Protein AF-A0A846HQM5-F1 (afdb_monomer_lite)

pLDDT: mean 82.33, std 14.47, range [35.81, 97.44]

Structure (mmCIF, N/CA/C/O backbone):
data_AF-A0A846HQM5-F1
#
_entry.id   AF-A0A846HQM5-F1
#
loop_
_atom_site.group_PDB
_atom_site.id
_atom_site.type_symbol
_atom_site.label_atom_id
_atom_site.label_alt_id
_atom_site.label_comp_id
_atom_site.label_asym_id
_atom_site.label_entity_id
_atom_site.label_seq_id
_atom_site.pdbx_PDB_ins_code
_atom_site.Cartn_x
_atom_site.Cartn_y
_atom_site.Cartn_z
_atom_site.occupancy
_atom_site.B_iso_or_equiv
_atom_site.auth_seq_id
_atom_site.auth_comp_id
_atom_site.auth_asym_id
_atom_site.auth_atom_id
_atom_site.pdbx_PDB_model_num
ATOM 1 N N . LEU A 1 1 ? 20.112 -6.205 11.203 1.00 60.22 1 LEU A N 1
ATOM 2 C CA . LEU A 1 1 ? 20.298 -7.523 10.548 1.00 60.22 1 LEU A CA 1
ATOM 3 C C . LEU A 1 1 ? 19.115 -8.495 10.695 1.00 60.22 1 LEU A C 1
ATOM 5 O O . LEU A 1 1 ? 18.502 -8.799 9.682 1.00 60.22 1 LEU A O 1
ATOM 9 N N . VAL A 1 2 ? 18.742 -8.999 11.886 1.00 66.38 2 VAL A N 1
ATOM 10 C CA . VAL A 1 2 ? 17.622 -9.981 12.009 1.00 66.38 2 VAL A CA 1
ATOM 11 C C . VAL A 1 2 ? 16.246 -9.351 11.734 1.00 66.38 2 VAL A C 1
ATOM 13 O O . VAL A 1 2 ? 15.446 -9.906 10.986 1.00 66.38 2 VAL A O 1
ATOM 16 N N . ARG A 1 3 ? 15.990 -8.153 12.277 1.00 70.69 3 ARG A N 1
ATOM 17 C CA . ARG A 1 3 ? 14.718 -7.424 12.108 1.00 70.69 3 ARG A CA 1
ATOM 18 C C . ARG A 1 3 ? 14.461 -6.988 10.660 1.00 70.69 3 ARG A C 1
ATOM 20 O O . ARG A 1 3 ? 13.334 -7.073 10.192 1.00 70.69 3 ARG A O 1
ATOM 27 N N . GLU A 1 4 ? 15.505 -6.578 9.945 1.00 69.31 4 GLU A N 1
ATOM 28 C CA . GLU A 1 4 ? 15.424 -6.185 8.529 1.00 69.31 4 GLU A CA 1
ATOM 29 C C . GLU A 1 4 ? 15.108 -7.385 7.637 1.00 69.31 4 GLU A C 1
ATOM 31 O O . GLU A 1 4 ? 14.232 -7.297 6.785 1.00 69.31 4 GLU A O 1
ATOM 36 N N . LYS A 1 5 ? 15.752 -8.537 7.880 1.00 73.44 5 LYS A N 1
ATOM 37 C CA . LYS A 1 5 ? 15.430 -9.785 7.174 1.00 73.44 5 LYS A CA 1
ATOM 38 C C . LYS A 1 5 ? 13.984 -10.213 7.428 1.00 73.44 5 LYS A C 1
ATOM 40 O O . LYS A 1 5 ? 13.287 -10.566 6.484 1.00 73.44 5 LYS A O 1
ATOM 45 N N . ALA A 1 6 ? 13.509 -10.117 8.671 1.00 83.75 6 ALA A N 1
ATOM 46 C CA . ALA A 1 6 ? 12.116 -10.411 9.001 1.00 83.75 6 ALA A CA 1
ATOM 47 C C . ALA A 1 6 ? 11.136 -9.464 8.283 1.00 83.75 6 ALA A C 1
ATOM 49 O O . ALA A 1 6 ? 10.130 -9.919 7.745 1.00 83.75 6 ALA A O 1
ATOM 50 N N . GLN A 1 7 ? 11.437 -8.163 8.209 1.00 87.88 7 GLN A N 1
ATOM 51 C CA . GLN A 1 7 ? 10.604 -7.215 7.463 1.00 87.88 7 GLN A CA 1
ATOM 52 C C . GLN A 1 7 ? 10.636 -7.458 5.952 1.00 87.88 7 GLN A C 1
ATOM 54 O O . GLN A 1 7 ? 9.591 -7.382 5.307 1.00 87.88 7 GLN A O 1
ATOM 59 N N . ALA A 1 8 ? 11.788 -7.818 5.389 1.00 91.12 8 ALA A N 1
ATOM 60 C CA . ALA A 1 8 ? 11.878 -8.176 3.981 1.00 91.12 8 ALA A CA 1
ATOM 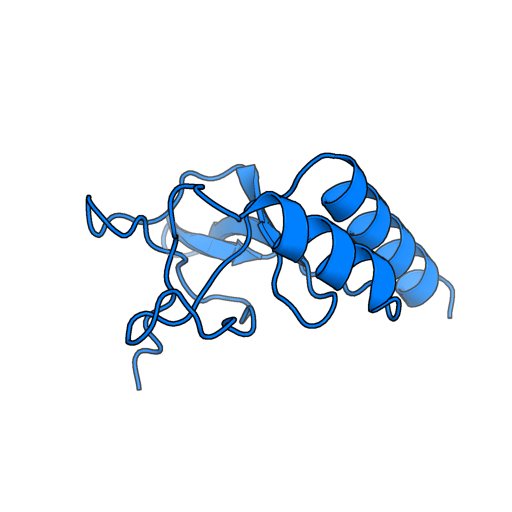61 C C . ALA A 1 8 ? 10.991 -9.379 3.646 1.00 91.12 8 ALA A C 1
ATOM 63 O O . ALA A 1 8 ? 10.233 -9.323 2.680 1.00 91.12 8 ALA A O 1
ATOM 64 N N . GLU A 1 9 ? 11.005 -10.430 4.467 1.00 92.81 9 GLU A N 1
ATOM 65 C CA . GLU A 1 9 ? 10.141 -11.598 4.260 1.00 92.81 9 GLU A CA 1
ATOM 66 C C . GLU A 1 9 ? 8.650 -11.269 4.419 1.00 92.81 9 GLU A C 1
ATOM 68 O O . GLU A 1 9 ? 7.837 -11.719 3.611 1.00 92.81 9 GLU A O 1
ATOM 73 N N . VAL A 1 10 ? 8.281 -10.409 5.377 1.00 94.31 10 VAL A N 1
ATOM 74 C CA . VAL A 1 10 ? 6.899 -9.907 5.507 1.00 94.31 10 VAL A CA 1
ATOM 75 C C . VAL A 1 10 ? 6.460 -9.182 4.235 1.00 94.31 10 VAL A C 1
ATOM 77 O O . VAL A 1 10 ? 5.377 -9.442 3.710 1.00 94.31 10 VAL A O 1
ATOM 80 N N . ALA A 1 11 ? 7.301 -8.294 3.708 1.00 93.38 11 ALA A N 1
ATOM 81 C CA . ALA A 1 11 ? 6.993 -7.564 2.488 1.00 93.38 11 ALA A CA 1
ATOM 82 C C . ALA A 1 11 ? 6.869 -8.514 1.283 1.00 93.38 11 ALA A C 1
ATOM 84 O O . ALA A 1 11 ? 5.910 -8.420 0.516 1.00 93.38 11 ALA A O 1
ATOM 85 N N . LYS A 1 12 ? 7.779 -9.490 1.145 1.00 94.00 12 LYS A N 1
ATOM 86 C CA . LYS A 1 12 ? 7.726 -10.495 0.070 1.00 94.00 12 LYS A CA 1
ATOM 87 C C . LYS A 1 12 ? 6.445 -11.321 0.141 1.00 94.00 12 LYS A C 1
ATOM 89 O O . LYS A 1 12 ? 5.806 -11.548 -0.886 1.00 94.00 12 LYS A O 1
ATOM 94 N N . ALA A 1 13 ? 6.048 -11.741 1.342 1.00 93.38 13 ALA A N 1
ATOM 95 C CA . ALA A 1 13 ? 4.808 -12.475 1.561 1.00 93.38 13 ALA A CA 1
ATOM 96 C C . ALA A 1 13 ? 3.581 -11.655 1.131 1.00 93.38 13 ALA A C 1
ATOM 98 O O . ALA A 1 13 ? 2.703 -12.180 0.450 1.00 93.38 13 ALA A O 1
ATOM 99 N N . ARG A 1 14 ? 3.551 -10.354 1.444 1.00 94.25 14 ARG A N 1
ATOM 100 C CA . ARG A 1 14 ? 2.464 -9.442 1.046 1.00 94.25 14 ARG A CA 1
ATOM 101 C C . ARG A 1 14 ? 2.350 -9.276 -0.473 1.00 94.25 14 ARG A C 1
ATOM 103 O O . ARG A 1 14 ? 1.237 -9.314 -0.993 1.00 94.25 14 ARG A O 1
ATOM 110 N N . TYR A 1 15 ? 3.467 -9.148 -1.193 1.00 90.88 15 TYR A N 1
ATOM 111 C CA . TYR A 1 15 ? 3.445 -9.129 -2.663 1.00 90.88 15 TYR A CA 1
ATOM 112 C C . TYR A 1 15 ? 2.911 -10.441 -3.241 1.00 90.88 15 TYR A C 1
ATOM 114 O O . TYR A 1 15 ? 2.006 -10.421 -4.075 1.00 90.88 15 TYR A O 1
ATOM 122 N N . LYS A 1 16 ? 3.414 -11.584 -2.758 1.00 89.81 16 LYS A N 1
ATOM 123 C CA . LYS A 1 16 ? 2.978 -12.914 -3.214 1.00 89.81 16 LYS A CA 1
ATOM 124 C C . LYS A 1 16 ? 1.492 -13.171 -2.951 1.00 89.81 16 LYS A C 1
ATOM 126 O O . LYS A 1 16 ? 0.834 -13.784 -3.785 1.00 89.81 16 LYS A O 1
ATOM 131 N N . ALA A 1 17 ? 0.965 -12.671 -1.833 1.00 90.06 17 ALA A N 1
ATOM 132 C CA . ALA A 1 17 ? -0.447 -12.784 -1.469 1.00 90.06 17 ALA A CA 1
ATOM 133 C C . ALA A 1 17 ? -1.384 -11.866 -2.281 1.00 90.06 17 ALA A C 1
ATOM 135 O O . ALA A 1 17 ? -2.597 -12.040 -2.216 1.00 90.06 17 ALA A O 1
ATOM 136 N N . GLY A 1 18 ? -0.851 -10.911 -3.054 1.00 86.94 18 GLY A N 1
ATOM 137 C CA . GLY A 1 18 ? -1.652 -10.027 -3.903 1.00 86.94 18 GLY A CA 1
ATOM 138 C C . GLY A 1 18 ? -2.063 -8.715 -3.234 1.00 86.94 18 GLY A C 1
ATOM 139 O O . GLY A 1 18 ? -3.234 -8.348 -3.247 1.00 86.94 18 GLY A O 1
ATOM 140 N N . CYS A 1 19 ? -1.102 -7.987 -2.667 1.00 90.06 19 CYS A N 1
ATOM 141 C CA . CYS A 1 19 ? -1.319 -6.636 -2.147 1.00 90.06 19 CYS A CA 1
ATOM 142 C C . CYS A 1 19 ? -1.936 -5.667 -3.181 1.00 90.06 19 CYS A C 1
ATOM 144 O O . CYS A 1 19 ? -1.735 -5.788 -4.396 1.00 90.06 19 CYS A O 1
ATOM 146 N N . THR A 1 20 ? -2.665 -4.669 -2.675 1.00 89.38 20 THR A N 1
ATOM 147 C CA . THR A 1 20 ? -3.279 -3.604 -3.480 1.00 89.38 20 THR A CA 1
ATOM 148 C C . THR A 1 20 ? -2.232 -2.561 -3.852 1.00 89.38 20 THR A C 1
ATOM 150 O O . THR A 1 20 ? -1.680 -1.903 -2.971 1.00 89.38 20 THR A O 1
ATOM 153 N N . ILE A 1 21 ? -1.972 -2.380 -5.147 1.00 86.94 21 ILE A N 1
ATOM 154 C CA . ILE A 1 21 ? -1.005 -1.376 -5.598 1.00 86.94 21 ILE A CA 1
ATOM 155 C C . ILE A 1 21 ? -1.614 0.025 -5.530 1.00 86.94 21 ILE A C 1
ATOM 157 O O . ILE A 1 21 ? -2.726 0.264 -6.010 1.00 86.94 21 ILE A O 1
ATOM 161 N N . VAL A 1 22 ? -0.846 0.952 -4.961 1.00 86.88 22 VAL A N 1
ATOM 162 C CA . VAL A 1 22 ? -1.210 2.364 -4.823 1.00 86.88 22 VAL A CA 1
ATOM 163 C C . VAL A 1 22 ? -0.506 3.206 -5.889 1.00 86.88 22 VAL A C 1
ATOM 165 O O . VAL A 1 22 ? 0.678 3.040 -6.181 1.00 86.88 22 VAL A O 1
ATOM 168 N N . VAL A 1 23 ? -1.250 4.136 -6.477 1.00 80.25 23 VAL A N 1
ATOM 169 C CA . VAL A 1 23 ? -0.780 5.074 -7.503 1.00 80.25 23 VAL A CA 1
ATOM 170 C C . VAL A 1 23 ? -0.901 6.521 -7.026 1.00 80.25 23 VAL A C 1
ATOM 172 O O . VAL A 1 23 ? -1.509 6.821 -5.997 1.00 80.25 23 VAL A O 1
ATOM 175 N N . ALA A 1 24 ? -0.366 7.455 -7.798 1.00 74.50 24 ALA A N 1
ATOM 176 C CA . ALA A 1 24 ? -0.516 8.875 -7.533 1.00 74.50 24 ALA A CA 1
ATOM 177 C C . ALA A 1 24 ? -1.945 9.367 -7.848 1.00 74.50 24 ALA A C 1
ATOM 179 O O . ALA A 1 24 ? -2.551 8.972 -8.847 1.00 74.50 24 ALA A O 1
ATOM 180 N N . ALA A 1 25 ? -2.479 10.290 -7.035 1.00 69.38 25 ALA A N 1
ATOM 181 C CA . ALA A 1 25 ? -3.801 10.897 -7.268 1.00 69.38 25 ALA A CA 1
ATOM 182 C C . ALA A 1 25 ? -3.933 11.590 -8.621 1.00 69.38 25 ALA A C 1
ATOM 184 O O . ALA A 1 25 ? -5.000 11.561 -9.232 1.00 69.38 25 ALA A O 1
ATOM 185 N N . ASN A 1 26 ? -2.851 12.208 -9.085 1.00 70.31 26 ASN A N 1
ATOM 186 C CA . ASN A 1 26 ? -2.823 12.979 -10.319 1.00 70.31 26 ASN A CA 1
ATOM 187 C C . ASN A 1 26 ? -2.598 12.122 -11.573 1.00 70.31 26 ASN A C 1
ATOM 189 O O . ASN A 1 26 ? -2.774 12.627 -12.679 1.00 70.31 26 ASN A O 1
ATOM 193 N N . SER A 1 27 ? -2.218 10.847 -11.441 1.00 68.12 27 SER A N 1
ATOM 194 C CA . SER A 1 27 ? -2.039 9.969 -12.594 1.00 68.12 27 SER A CA 1
ATOM 195 C C . SER A 1 27 ? -2.110 8.491 -12.205 1.00 68.12 27 SER A C 1
ATOM 197 O O . SER A 1 27 ? -1.249 8.011 -11.469 1.00 68.12 27 SER A O 1
ATOM 199 N N . PRO A 1 28 ? -3.042 7.719 -12.795 1.00 65.38 28 PRO A N 1
ATOM 200 C CA . PRO A 1 28 ? -3.131 6.276 -12.587 1.00 65.38 28 PRO A CA 1
ATOM 201 C C . PRO A 1 28 ? -1.949 5.499 -13.181 1.00 65.38 28 PRO A C 1
ATOM 203 O O . PRO A 1 28 ? -1.822 4.304 -12.944 1.00 65.38 28 PRO A O 1
ATOM 206 N N . ARG A 1 29 ? -1.113 6.167 -13.985 1.00 67.19 29 ARG A N 1
ATOM 207 C CA . ARG A 1 29 ? 0.095 5.596 -14.588 1.00 67.19 29 ARG A CA 1
ATOM 208 C C . ARG A 1 29 ? 1.339 5.830 -13.733 1.00 67.19 29 ARG A C 1
ATOM 210 O O . ARG A 1 29 ? 2.367 5.217 -13.997 1.00 67.19 29 ARG A O 1
ATOM 217 N N . ASN A 1 30 ? 1.249 6.701 -12.728 1.00 71.62 30 ASN A N 1
ATOM 218 C CA . ASN A 1 30 ? 2.365 7.025 -11.853 1.00 71.62 30 ASN A CA 1
ATOM 219 C C . ASN A 1 30 ? 2.196 6.261 -10.547 1.00 71.62 30 ASN A C 1
ATOM 221 O O . ASN A 1 30 ? 1.176 6.379 -9.877 1.00 71.62 30 ASN A O 1
ATOM 225 N N . LEU A 1 31 ? 3.200 5.478 -10.182 1.00 75.25 31 LEU A N 1
ATOM 226 C CA . LEU A 1 31 ? 3.211 4.733 -8.929 1.00 75.25 31 LEU A CA 1
ATOM 227 C C . LEU A 1 31 ? 3.423 5.726 -7.780 1.00 75.25 31 LEU A C 1
ATOM 229 O O . LEU A 1 31 ? 4.249 6.632 -7.899 1.00 75.25 31 LEU A O 1
ATOM 233 N N . ALA A 1 32 ? 2.656 5.589 -6.700 1.00 79.75 32 ALA A N 1
ATOM 234 C CA . ALA A 1 32 ? 2.880 6.380 -5.494 1.00 79.75 32 ALA A CA 1
ATOM 235 C C . ALA A 1 32 ? 3.857 5.649 -4.583 1.00 79.75 32 ALA A C 1
ATOM 237 O O . ALA A 1 32 ? 3.864 4.425 -4.562 1.00 79.75 32 ALA A O 1
ATOM 238 N N . THR A 1 33 ? 4.631 6.397 -3.806 1.00 85.56 33 THR A N 1
ATOM 239 C CA . THR A 1 33 ? 5.370 5.846 -2.668 1.00 85.56 33 THR A CA 1
ATOM 240 C C . THR A 1 33 ? 4.426 5.759 -1.476 1.00 85.56 33 THR A C 1
ATOM 242 O O . THR A 1 33 ? 3.695 6.712 -1.205 1.00 85.56 33 THR A O 1
ATOM 245 N N . LEU A 1 34 ? 4.432 4.631 -0.765 1.00 89.44 34 LEU A N 1
ATOM 246 C CA . LEU A 1 34 ? 3.685 4.520 0.487 1.00 89.44 34 LEU A CA 1
ATOM 247 C C . LEU A 1 34 ? 4.385 5.309 1.596 1.00 89.44 34 LEU A C 1
ATOM 249 O O . LEU A 1 34 ? 5.592 5.177 1.792 1.00 89.44 34 LEU A O 1
ATOM 253 N N . VAL A 1 35 ? 3.607 6.066 2.362 1.00 89.44 35 VAL A N 1
ATOM 254 C CA . VAL A 1 35 ? 4.076 6.843 3.512 1.00 89.44 35 VAL A CA 1
ATOM 255 C C . VAL A 1 35 ? 3.321 6.365 4.748 1.00 89.44 35 VAL A C 1
ATOM 257 O O . VAL A 1 35 ? 2.109 6.170 4.701 1.00 89.44 35 VAL A O 1
ATOM 260 N N . GLU A 1 36 ? 4.040 6.102 5.838 1.00 92.38 36 GLU A N 1
ATOM 261 C CA . GLU A 1 36 ? 3.425 5.702 7.107 1.00 92.38 36 GLU A CA 1
ATOM 262 C C . GLU A 1 36 ? 2.636 6.866 7.714 1.00 92.38 36 GLU A C 1
ATOM 264 O O . GLU A 1 36 ? 3.097 8.003 7.691 1.00 92.38 36 GLU A O 1
ATOM 269 N N . GLY A 1 37 ? 1.455 6.581 8.263 1.00 93.31 37 GLY A N 1
ATOM 270 C CA . GLY A 1 37 ? 0.559 7.596 8.822 1.00 93.31 37 GLY A CA 1
ATOM 271 C C . GLY A 1 37 ? -0.342 8.279 7.793 1.00 93.31 37 GLY A C 1
ATOM 272 O O . GLY A 1 37 ? -1.297 8.942 8.182 1.00 93.31 37 GLY A O 1
ATOM 273 N N . ASP A 1 38 ? -0.129 8.041 6.500 1.00 91.25 38 ASP A N 1
ATOM 274 C CA . ASP A 1 38 ? -0.948 8.640 5.452 1.00 91.25 38 ASP A CA 1
ATOM 275 C C . ASP A 1 38 ? -2.131 7.750 5.035 1.00 91.25 38 ASP A C 1
ATOM 277 O O . ASP A 1 38 ? -2.030 6.518 5.044 1.00 91.25 38 ASP A O 1
ATOM 281 N N . PRO A 1 39 ? -3.271 8.332 4.622 1.00 92.62 39 PRO A N 1
ATOM 282 C CA . PRO A 1 39 ? -4.399 7.566 4.116 1.00 92.62 39 PRO A CA 1
ATOM 283 C C . PRO A 1 39 ? -4.180 7.115 2.664 1.00 92.62 39 PRO A C 1
ATOM 285 O O . PRO A 1 39 ? -3.693 7.860 1.811 1.00 92.62 39 PRO A O 1
ATOM 288 N N . VAL A 1 40 ? -4.654 5.909 2.345 1.00 90.88 40 VAL A N 1
ATOM 289 C CA . VAL A 1 40 ? -4.811 5.438 0.958 1.00 90.88 40 VAL A CA 1
ATOM 290 C C . VAL A 1 40 ? -6.287 5.467 0.607 1.00 90.88 40 VAL A C 1
ATOM 292 O O . VAL A 1 40 ? -7.101 4.877 1.319 1.00 90.88 40 VAL A O 1
ATOM 295 N N . LEU A 1 41 ? -6.637 6.140 -0.487 1.00 89.12 41 LEU A N 1
ATOM 296 C CA . LEU A 1 41 ? -8.021 6.418 -0.849 1.00 89.12 41 LEU A CA 1
ATOM 297 C C . LEU A 1 41 ? -8.472 5.589 -2.058 1.00 89.12 41 LEU A C 1
ATOM 299 O O . LEU A 1 41 ? -7.762 5.441 -3.058 1.00 89.12 41 LEU A O 1
ATOM 303 N N . ASP A 1 42 ? -9.706 5.092 -1.995 1.00 84.94 42 ASP A N 1
ATOM 304 C CA . ASP A 1 42 ? -10.401 4.564 -3.164 1.00 84.94 42 ASP A CA 1
ATOM 305 C C . ASP A 1 42 ? -10.714 5.698 -4.140 1.00 84.94 42 ASP A C 1
ATOM 307 O O . ASP A 1 42 ? -11.298 6.729 -3.785 1.00 84.94 42 ASP A O 1
ATOM 311 N N . ARG A 1 43 ? -10.329 5.505 -5.407 1.00 75.00 43 ARG A N 1
ATOM 312 C CA . ARG A 1 43 ? -10.385 6.588 -6.385 1.00 75.00 43 ARG A CA 1
ATOM 313 C C . ARG A 1 43 ? -11.791 7.059 -6.715 1.00 75.00 43 ARG A C 1
ATOM 315 O O . ARG A 1 43 ? -11.969 8.234 -7.057 1.00 75.00 43 ARG A O 1
ATOM 322 N N . THR A 1 44 ? -12.745 6.142 -6.634 1.00 79.81 44 THR A N 1
ATOM 323 C CA . THR A 1 44 ? -14.142 6.349 -7.004 1.00 79.81 44 THR A CA 1
ATOM 324 C C . THR A 1 44 ? -14.878 7.024 -5.861 1.00 79.81 44 THR A C 1
ATOM 326 O O . THR A 1 44 ? -15.530 8.043 -6.052 1.00 79.81 44 THR A O 1
ATOM 329 N N . THR A 1 45 ? -14.737 6.475 -4.656 1.00 84.81 45 THR A N 1
ATOM 330 C CA . THR A 1 45 ? -15.517 6.899 -3.489 1.00 84.81 45 THR A CA 1
ATOM 331 C C . THR A 1 45 ? -14.859 8.009 -2.686 1.00 84.81 45 THR A C 1
ATOM 333 O O . THR A 1 45 ? -15.530 8.612 -1.853 1.00 84.81 45 THR A O 1
ATOM 336 N N . LYS A 1 46 ? -13.566 8.279 -2.912 1.00 84.75 46 LYS A N 1
ATOM 337 C CA . LYS A 1 46 ? -12.767 9.247 -2.142 1.00 84.75 46 LYS A CA 1
ATOM 338 C C . LYS A 1 46 ? -12.612 8.876 -0.663 1.00 84.75 46 LYS A C 1
ATOM 340 O O . LYS A 1 46 ? -12.153 9.695 0.126 1.00 84.75 46 LYS A O 1
ATOM 345 N N . LYS A 1 47 ? -12.985 7.652 -0.283 1.00 90.06 47 LYS A N 1
ATOM 346 C CA . LYS A 1 47 ? -12.916 7.158 1.094 1.00 90.06 47 LYS A CA 1
ATOM 347 C C . LYS A 1 47 ? -11.612 6.395 1.333 1.00 90.06 47 LYS A C 1
ATOM 349 O O . LYS A 1 47 ? -11.123 5.754 0.399 1.00 90.06 47 LYS A O 1
ATOM 354 N N . PRO A 1 48 ? -11.071 6.415 2.563 1.00 91.88 48 PRO A N 1
ATOM 355 C CA . PRO A 1 48 ? -9.955 5.559 2.930 1.00 91.88 48 PRO A CA 1
ATOM 356 C C . PRO A 1 48 ? -10.275 4.082 2.727 1.00 91.88 48 PRO A C 1
ATOM 358 O O . PRO A 1 48 ? -11.410 3.643 2.933 1.00 91.88 48 PRO A O 1
ATOM 361 N N . LEU A 1 49 ? -9.254 3.315 2.358 1.00 91.56 49 LEU A N 1
ATOM 362 C CA . LEU A 1 49 ? -9.330 1.863 2.352 1.00 91.56 49 LEU A CA 1
ATOM 363 C C . LEU A 1 49 ? -9.633 1.332 3.764 1.00 91.56 49 LEU A C 1
ATOM 365 O O . LEU A 1 49 ? -9.219 1.936 4.755 1.00 91.56 49 LEU A O 1
ATOM 369 N N . PRO A 1 50 ? -10.366 0.214 3.890 1.00 94.19 50 PRO A N 1
ATOM 370 C CA . PRO A 1 50 ? -10.710 -0.336 5.192 1.00 94.19 50 PRO A CA 1
ATOM 371 C C . PRO A 1 50 ? -9.475 -0.892 5.913 1.00 94.19 50 PRO A C 1
ATOM 373 O O . PRO A 1 50 ? -8.511 -1.336 5.284 1.00 94.19 50 PRO A O 1
ATOM 376 N N . ALA A 1 51 ? -9.527 -0.913 7.247 1.00 96.12 51 ALA A N 1
ATOM 377 C CA . ALA A 1 51 ? -8.481 -1.518 8.069 1.00 96.12 51 ALA A CA 1
ATOM 378 C C . ALA A 1 51 ? -8.260 -2.997 7.701 1.00 96.12 51 ALA A C 1
ATOM 380 O O . ALA A 1 51 ? -9.200 -3.703 7.342 1.00 96.12 51 ALA A O 1
ATOM 381 N N . GLY A 1 52 ? -7.014 -3.458 7.796 1.00 95.81 52 GLY A N 1
ATOM 382 C CA . GLY A 1 52 ? -6.587 -4.795 7.378 1.00 95.81 52 GLY A CA 1
ATOM 383 C C . GLY A 1 52 ? -6.239 -4.904 5.892 1.00 95.81 52 GLY A C 1
ATOM 384 O O . GLY A 1 52 ? -5.645 -5.900 5.485 1.00 95.81 52 GLY A O 1
ATOM 385 N N . THR A 1 53 ? -6.540 -3.885 5.079 1.00 95.06 53 THR A N 1
ATOM 386 C CA . THR A 1 53 ? -6.145 -3.886 3.665 1.00 95.06 53 THR A CA 1
ATOM 387 C C . THR A 1 53 ? -4.627 -3.840 3.542 1.00 95.06 53 THR A C 1
ATOM 389 O O . THR A 1 53 ? -3.984 -2.942 4.081 1.00 95.06 53 THR A O 1
ATOM 392 N N . VAL A 1 54 ? -4.053 -4.790 2.806 1.00 94.88 54 VAL A N 1
ATOM 393 C CA . VAL A 1 54 ? -2.620 -4.807 2.499 1.00 94.88 54 VAL A CA 1
ATOM 394 C C . VAL A 1 54 ? -2.375 -3.986 1.238 1.00 94.88 54 VAL A C 1
ATOM 396 O O . VAL A 1 54 ? -2.941 -4.277 0.181 1.00 94.88 54 VAL A O 1
ATOM 399 N N . VAL A 1 55 ? -1.506 -2.987 1.344 1.00 92.75 55 VAL A N 1
ATOM 400 C CA . VAL A 1 55 ? -1.133 -2.086 0.249 1.00 92.75 55 VAL A CA 1
ATOM 401 C C . VAL A 1 55 ? 0.345 -2.225 -0.097 1.00 92.75 55 VAL A C 1
ATOM 403 O O . VAL A 1 55 ? 1.160 -2.598 0.750 1.00 92.75 55 VAL A O 1
ATOM 406 N N . CYS A 1 56 ? 0.696 -1.928 -1.342 1.00 91.12 56 CYS A N 1
ATOM 407 C CA . CYS A 1 56 ? 2.071 -1.933 -1.827 1.00 91.12 56 CYS A CA 1
ATOM 408 C C . CYS A 1 56 ? 2.318 -0.837 -2.864 1.00 91.12 56 CYS A C 1
ATOM 410 O O . CYS A 1 56 ? 1.388 -0.371 -3.524 1.00 91.12 56 CYS A O 1
ATOM 412 N N . ASP A 1 57 ? 3.573 -0.412 -2.987 1.00 88.38 57 ASP A N 1
ATOM 413 C CA . ASP A 1 57 ? 4.000 0.533 -4.018 1.00 88.38 57 ASP A CA 1
ATOM 414 C C . ASP A 1 57 ? 4.803 -0.135 -5.140 1.00 88.38 57 ASP A C 1
ATOM 416 O O . ASP A 1 57 ? 4.951 -1.352 -5.216 1.00 88.38 57 ASP A O 1
ATOM 420 N N . GLY A 1 58 ? 5.314 0.679 -6.061 1.00 83.00 58 GLY A N 1
ATOM 421 C CA . GLY A 1 58 ? 6.198 0.216 -7.123 1.00 83.00 58 GLY A CA 1
ATOM 422 C C . GLY A 1 58 ? 7.666 0.052 -6.740 1.00 83.00 58 GLY A C 1
ATOM 423 O O . GLY A 1 58 ? 8.463 -0.381 -7.573 1.00 83.00 58 GLY A O 1
ATOM 424 N N . ASN A 1 59 ? 8.033 0.419 -5.515 1.00 85.38 59 ASN A N 1
ATOM 425 C CA . ASN A 1 59 ? 9.414 0.474 -5.051 1.00 85.38 59 ASN A CA 1
ATOM 426 C C . ASN A 1 59 ? 9.772 -0.708 -4.142 1.00 85.38 59 ASN A C 1
ATOM 428 O O . ASN A 1 59 ? 10.938 -0.857 -3.792 1.00 85.38 59 ASN A O 1
ATOM 432 N N . GLY A 1 60 ? 8.813 -1.574 -3.796 1.00 88.69 60 GLY A N 1
ATOM 433 C CA . GLY A 1 60 ? 9.035 -2.709 -2.895 1.00 88.69 60 GLY A CA 1
ATOM 434 C C . GLY A 1 60 ? 8.609 -2.433 -1.451 1.00 88.69 60 GLY A C 1
ATOM 435 O O . GLY A 1 60 ? 8.839 -3.270 -0.576 1.00 88.69 60 GLY A O 1
ATOM 436 N N . GLN A 1 61 ? 7.965 -1.295 -1.182 1.00 92.44 61 GLN A N 1
ATOM 437 C CA . GLN A 1 61 ? 7.342 -0.997 0.102 1.00 92.44 61 GLN A CA 1
ATOM 438 C C . GLN A 1 61 ? 5.970 -1.672 0.178 1.00 92.44 61 GLN A C 1
ATOM 440 O O . GLN A 1 61 ? 5.245 -1.792 -0.813 1.00 92.44 61 GLN A O 1
ATOM 445 N N . THR A 1 62 ? 5.598 -2.096 1.378 1.00 94.38 62 THR A N 1
ATOM 446 C CA . THR A 1 62 ? 4.269 -2.612 1.703 1.00 94.38 62 THR A CA 1
ATOM 447 C C . THR A 1 62 ? 3.817 -2.072 3.050 1.00 94.38 62 THR A C 1
ATOM 449 O O . THR A 1 62 ? 4.646 -1.793 3.919 1.00 94.38 62 THR A O 1
ATOM 452 N N . GLY A 1 63 ? 2.508 -2.018 3.255 1.00 95.25 63 GLY A N 1
ATOM 453 C CA . GLY A 1 63 ? 1.899 -1.657 4.527 1.00 95.25 63 GLY A CA 1
ATOM 454 C C . GLY A 1 63 ? 0.542 -2.323 4.708 1.00 95.25 63 GLY A C 1
ATOM 455 O O . GLY A 1 63 ? 0.021 -2.985 3.808 1.00 95.25 63 GLY A O 1
ATOM 456 N N . VAL A 1 64 ? -0.025 -2.149 5.894 1.00 96.69 64 VAL A N 1
ATOM 457 C CA . VAL A 1 64 ? -1.393 -2.548 6.221 1.00 96.69 64 VAL A CA 1
ATOM 458 C C . VAL A 1 64 ? -2.136 -1.301 6.654 1.00 96.69 64 VAL A C 1
ATOM 460 O O . VAL A 1 64 ? -1.615 -0.519 7.445 1.00 96.69 64 VAL A O 1
ATOM 463 N N . ILE A 1 65 ? -3.352 -1.112 6.157 1.00 96.50 65 ILE A N 1
ATOM 464 C CA . ILE A 1 65 ? -4.202 -0.035 6.645 1.00 96.50 65 ILE A CA 1
ATOM 465 C C . ILE A 1 65 ? -4.619 -0.358 8.077 1.00 96.50 65 ILE A C 1
ATOM 467 O O . ILE A 1 65 ? -5.208 -1.406 8.348 1.00 96.50 65 ILE A O 1
ATOM 471 N N . VAL A 1 66 ? -4.312 0.540 9.000 1.00 97.12 66 VAL A N 1
ATOM 472 C CA . VAL A 1 66 ? -4.613 0.414 10.426 1.00 97.12 66 VAL A CA 1
ATOM 473 C C . VAL A 1 66 ? -5.396 1.631 10.901 1.00 97.12 66 VAL A C 1
ATOM 475 O O . VAL A 1 66 ? -5.538 2.615 10.177 1.00 97.12 66 VAL A O 1
ATOM 478 N N . ARG A 1 67 ? -5.929 1.551 12.122 1.00 97.44 67 ARG A N 1
ATOM 479 C CA . ARG A 1 67 ? -6.437 2.728 12.827 1.00 97.44 67 ARG A CA 1
ATOM 480 C C . ARG A 1 67 ? -5.310 3.330 13.653 1.00 97.44 67 ARG A C 1
ATOM 482 O O . ARG A 1 67 ? -4.712 2.606 14.447 1.00 97.44 67 ARG A O 1
ATOM 489 N N . ASP A 1 68 ? -5.038 4.613 13.471 1.00 94.12 68 ASP A N 1
ATOM 490 C CA . ASP A 1 68 ? -4.116 5.348 14.336 1.00 94.12 68 ASP A CA 1
ATOM 491 C C . ASP A 1 68 ? -4.758 5.694 15.698 1.00 94.12 68 ASP A C 1
ATOM 493 O O . ASP A 1 68 ? -5.894 5.307 16.001 1.00 94.12 68 ASP A O 1
ATOM 497 N N . SER A 1 69 ? -4.035 6.442 16.536 1.00 94.06 69 SER A N 1
ATOM 498 C CA . SER A 1 69 ? -4.524 6.902 17.845 1.00 94.06 69 SER A CA 1
ATOM 499 C C . SER A 1 69 ? -5.740 7.834 17.750 1.00 94.06 69 SER A C 1
ATOM 501 O O . SER A 1 69 ? -6.531 7.906 18.691 1.00 94.06 69 SER A O 1
ATOM 503 N N . GLN A 1 70 ? -5.931 8.499 16.609 1.00 95.12 70 GLN A N 1
ATOM 504 C CA . GLN A 1 70 ? -7.070 9.364 16.302 1.00 95.12 70 GLN A CA 1
ATOM 505 C C . GLN A 1 70 ? -8.214 8.609 15.598 1.00 95.12 70 GLN A C 1
ATOM 507 O O . GLN A 1 70 ? -9.211 9.215 15.203 1.00 95.12 70 GLN A O 1
ATOM 512 N N . LYS A 1 71 ? -8.116 7.275 15.487 1.00 94.31 71 LYS A N 1
ATOM 513 C CA . LYS A 1 71 ? -9.059 6.370 14.803 1.00 94.31 71 LYS A CA 1
ATOM 514 C C . LYS A 1 71 ? -9.156 6.582 13.283 1.00 94.31 71 LYS A C 1
ATOM 516 O O . LYS A 1 71 ? -10.085 6.042 12.665 1.00 94.31 71 LYS A O 1
ATOM 521 N N . GLN A 1 72 ? -8.209 7.296 12.682 1.00 95.75 72 GLN A N 1
ATOM 522 C CA . GLN A 1 72 ? -8.089 7.500 11.240 1.00 95.75 72 GLN A CA 1
ATOM 523 C C . GLN A 1 72 ? -7.508 6.258 10.555 1.00 95.75 72 GLN A C 1
ATOM 525 O O . GLN A 1 72 ? -6.734 5.513 11.150 1.00 95.75 72 GLN A O 1
ATOM 530 N N . LEU A 1 73 ? -7.922 6.007 9.309 1.00 96.31 73 LEU A N 1
ATOM 531 C CA . LEU A 1 73 ? -7.473 4.864 8.510 1.00 96.31 73 LEU A CA 1
ATOM 532 C C . LEU A 1 73 ? -6.248 5.253 7.689 1.00 96.31 73 LEU A C 1
ATOM 534 O O . LEU A 1 73 ? -6.368 5.974 6.698 1.00 96.31 73 LEU A O 1
ATOM 538 N N . VAL A 1 74 ? -5.091 4.757 8.111 1.00 95.94 74 VAL A N 1
ATOM 539 C CA . VAL A 1 74 ? -3.783 5.166 7.591 1.00 95.94 74 VAL A CA 1
ATOM 540 C C . VAL A 1 74 ? -2.886 3.960 7.349 1.00 95.94 74 VAL A C 1
ATOM 542 O O . VAL A 1 74 ? -3.118 2.878 7.894 1.00 95.94 74 VAL A O 1
ATOM 545 N N . VAL A 1 75 ? -1.855 4.119 6.526 1.00 95.19 75 VAL A N 1
ATOM 546 C CA . VAL A 1 75 ? -0.840 3.084 6.319 1.00 95.19 75 VAL A CA 1
ATOM 547 C C . VAL A 1 75 ? -0.020 2.917 7.595 1.00 95.19 75 VAL A C 1
ATOM 549 O O . VAL A 1 75 ? 0.545 3.874 8.115 1.00 95.19 75 VAL A O 1
ATOM 552 N N . GLY A 1 76 ? 0.089 1.683 8.071 1.00 94.56 76 GLY A N 1
ATOM 553 C CA . GLY A 1 76 ? 0.987 1.296 9.152 1.00 94.56 76 GLY A CA 1
ATOM 554 C C . GLY A 1 76 ? 1.618 -0.066 8.889 1.00 94.56 76 GLY A C 1
ATOM 555 O O . GLY A 1 76 ? 1.478 -0.648 7.810 1.00 94.56 76 GLY A O 1
ATOM 556 N N . GLN A 1 77 ? 2.321 -0.594 9.893 1.00 94.81 77 GLN A N 1
ATOM 557 C CA . GLN A 1 77 ? 2.997 -1.899 9.825 1.00 94.81 77 GLN A CA 1
ATOM 558 C C . GLN A 1 77 ? 3.864 -2.044 8.563 1.00 94.81 77 GLN A C 1
ATOM 560 O O . GLN A 1 77 ? 3.789 -3.050 7.842 1.00 94.81 77 GLN A O 1
ATOM 565 N N . MET A 1 78 ? 4.651 -1.008 8.279 1.00 94.62 78 MET A N 1
ATOM 566 C CA . MET A 1 78 ? 5.468 -0.921 7.077 1.00 94.62 78 MET A CA 1
ATOM 567 C C . MET A 1 78 ? 6.502 -2.044 7.004 1.00 94.62 78 MET A C 1
ATOM 569 O O . MET A 1 78 ? 7.056 -2.481 8.015 1.00 94.62 78 MET A O 1
ATOM 573 N N . ALA A 1 79 ? 6.755 -2.515 5.788 1.00 94.88 79 ALA A N 1
ATOM 574 C CA . ALA A 1 79 ? 7.795 -3.491 5.503 1.00 94.88 79 ALA A CA 1
ATOM 575 C C . ALA A 1 79 ? 8.334 -3.293 4.081 1.00 94.88 79 ALA A C 1
ATOM 577 O O . ALA A 1 79 ? 7.569 -2.974 3.169 1.00 94.88 79 ALA A O 1
ATOM 578 N N . PHE A 1 80 ? 9.633 -3.517 3.888 1.00 92.88 80 PHE A N 1
ATOM 579 C CA . PHE A 1 80 ? 10.330 -3.279 2.624 1.00 92.88 80 PHE A CA 1
ATOM 580 C C . PHE A 1 80 ? 11.082 -4.531 2.163 1.00 92.88 80 PHE A C 1
ATOM 582 O O . PHE A 1 80 ? 11.830 -5.110 2.946 1.00 92.88 80 PHE A O 1
ATOM 589 N N . THR A 1 81 ? 10.888 -4.954 0.908 1.00 89.06 81 THR A N 1
ATOM 590 C CA . THR A 1 81 ? 11.464 -6.210 0.385 1.00 89.06 81 THR A CA 1
ATOM 591 C C . THR A 1 81 ? 12.944 -6.097 0.007 1.00 89.06 81 THR A C 1
ATOM 593 O O . THR A 1 81 ? 13.648 -7.105 0.052 1.00 89.06 81 THR A O 1
ATOM 596 N N . GLY A 1 82 ? 13.396 -4.921 -0.452 1.00 81.19 82 GLY A N 1
ATOM 597 C CA . GLY A 1 82 ? 14.665 -4.755 -1.181 1.00 81.19 82 GLY A CA 1
ATOM 598 C C . GLY A 1 82 ? 14.702 -5.417 -2.570 1.00 81.19 82 GLY A C 1
ATOM 599 O O . GLY A 1 82 ? 15.684 -5.279 -3.292 1.00 81.19 82 GLY A O 1
ATOM 600 N N . ASP A 1 83 ? 13.637 -6.117 -2.957 1.00 83.25 83 ASP A N 1
ATOM 601 C CA . ASP A 1 83 ? 13.491 -6.864 -4.200 1.00 83.25 83 ASP A CA 1
ATOM 602 C C . ASP A 1 83 ? 12.441 -6.198 -5.093 1.00 83.25 83 ASP A C 1
ATOM 604 O O . ASP A 1 83 ? 11.227 -6.311 -4.882 1.00 83.25 83 ASP A O 1
ATOM 608 N N . ARG A 1 84 ? 12.939 -5.496 -6.113 1.00 77.50 84 ARG A N 1
ATOM 609 C CA . ARG A 1 84 ? 12.125 -4.752 -7.077 1.00 77.50 84 ARG A CA 1
ATOM 610 C C . ARG A 1 84 ? 11.359 -5.664 -8.039 1.00 77.50 84 ARG A C 1
ATOM 612 O O . ARG A 1 84 ? 10.388 -5.213 -8.646 1.00 77.50 84 ARG A O 1
ATOM 619 N N . THR A 1 85 ? 11.762 -6.926 -8.196 1.00 85.50 85 THR A N 1
ATOM 620 C CA . THR A 1 85 ? 11.126 -7.839 -9.160 1.00 85.50 85 THR A CA 1
ATOM 621 C C . THR A 1 85 ? 9.678 -8.132 -8.778 1.00 85.50 85 THR A C 1
ATOM 623 O O . THR A 1 85 ? 8.792 -8.025 -9.624 1.00 85.50 85 THR A O 1
ATOM 626 N N . LEU A 1 86 ? 9.413 -8.337 -7.485 1.00 84.00 86 LEU A N 1
ATOM 627 C CA . LEU A 1 86 ? 8.070 -8.560 -6.944 1.00 84.00 86 LEU A CA 1
ATOM 628 C C . LEU A 1 86 ? 7.131 -7.371 -7.177 1.00 84.00 86 LEU A C 1
ATOM 630 O O . LEU A 1 86 ? 5.964 -7.557 -7.524 1.00 84.00 86 LEU A O 1
ATOM 634 N N . ALA A 1 8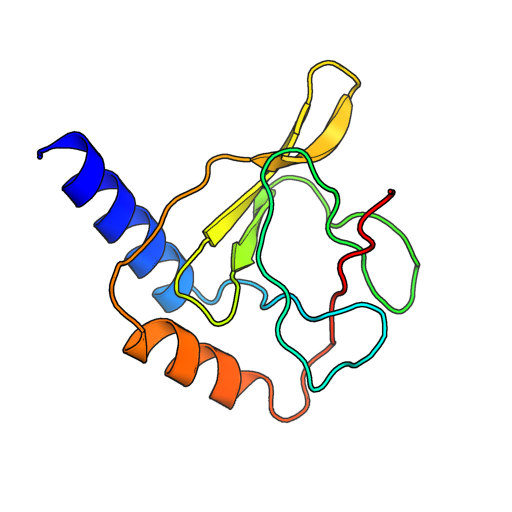7 ? 7.643 -6.146 -7.033 1.00 78.69 87 ALA A N 1
ATOM 635 C CA . ALA A 1 87 ? 6.868 -4.943 -7.315 1.00 78.69 87 ALA A CA 1
ATOM 636 C C . ALA A 1 87 ? 6.511 -4.857 -8.807 1.00 78.69 87 ALA A C 1
ATOM 638 O O . ALA A 1 87 ? 5.356 -4.619 -9.153 1.00 78.69 87 ALA A O 1
ATOM 639 N N . LEU A 1 88 ? 7.469 -5.128 -9.702 1.00 80.75 88 LEU A N 1
ATOM 640 C CA . LEU A 1 88 ? 7.236 -5.132 -11.152 1.00 80.75 88 LEU A CA 1
ATOM 641 C C . LEU A 1 88 ? 6.237 -6.213 -11.587 1.00 80.75 88 LEU A C 1
ATOM 643 O O . LEU A 1 88 ? 5.381 -5.950 -12.432 1.00 80.75 88 LEU A O 1
ATOM 647 N N . GLU A 1 89 ? 6.315 -7.413 -11.013 1.00 83.81 89 GLU A N 1
ATOM 648 C CA . GLU A 1 89 ? 5.344 -8.483 -11.255 1.00 83.81 89 GLU A CA 1
ATOM 649 C C . GLU A 1 89 ? 3.934 -8.075 -10.834 1.00 83.81 89 GLU A C 1
ATOM 651 O O . GLU A 1 89 ? 2.977 -8.302 -11.577 1.00 83.81 89 GLU A O 1
ATOM 656 N N . GLN A 1 90 ? 3.800 -7.433 -9.672 1.00 79.50 90 GLN A N 1
ATOM 657 C CA . GLN A 1 90 ? 2.507 -6.970 -9.190 1.00 79.50 90 GLN A CA 1
ATOM 658 C C . GLN A 1 90 ? 1.964 -5.822 -10.048 1.00 79.50 90 GLN A C 1
ATOM 660 O O . GLN A 1 90 ? 0.784 -5.843 -10.385 1.00 79.50 90 GLN A O 1
ATOM 665 N N . ILE A 1 91 ? 2.816 -4.890 -10.497 1.00 76.19 91 ILE A N 1
ATOM 666 C CA . ILE A 1 91 ? 2.440 -3.805 -11.422 1.00 76.19 91 ILE A CA 1
ATOM 667 C C . ILE A 1 91 ? 1.873 -4.349 -12.735 1.00 76.19 91 ILE A C 1
ATOM 669 O O . ILE A 1 91 ? 0.855 -3.857 -13.223 1.00 76.19 91 ILE A O 1
ATOM 673 N N . ARG A 1 92 ? 2.488 -5.397 -13.294 1.00 77.25 92 ARG A N 1
ATOM 674 C CA . ARG A 1 92 ? 2.014 -6.026 -14.538 1.00 77.25 92 ARG A CA 1
ATOM 675 C C . ARG A 1 92 ? 0.600 -6.598 -14.407 1.00 77.25 92 ARG A C 1
ATOM 677 O O . ARG A 1 92 ? -0.150 -6.566 -15.378 1.00 77.25 92 ARG A O 1
ATOM 684 N N . LYS A 1 93 ? 0.205 -7.058 -13.214 1.00 71.88 93 LYS A N 1
ATOM 685 C CA . LYS A 1 93 ? -1.153 -7.569 -12.943 1.00 71.88 93 LYS A CA 1
ATOM 686 C C . LYS A 1 93 ? -2.219 -6.469 -12.875 1.00 71.88 93 LYS A C 1
ATOM 688 O O . LYS A 1 93 ? -3.402 -6.775 -12.959 1.00 71.88 93 LYS A O 1
ATOM 693 N N . ILE A 1 94 ? -1.828 -5.198 -12.746 1.00 66.56 94 ILE A N 1
ATOM 694 C CA . ILE A 1 94 ? -2.758 -4.055 -12.689 1.00 66.56 94 ILE A CA 1
ATOM 695 C C . ILE A 1 94 ? -3.185 -3.602 -14.095 1.00 66.56 94 ILE A C 1
ATOM 697 O O . ILE A 1 94 ? -3.976 -2.668 -14.210 1.00 66.56 94 ILE A O 1
ATOM 701 N N . HIS A 1 95 ? -2.700 -4.223 -15.182 1.00 52.22 95 HIS A N 1
ATOM 702 C CA . HIS A 1 95 ? -3.203 -3.942 -16.533 1.00 52.22 95 HIS A CA 1
ATOM 703 C C . HIS A 1 95 ? -4.720 -4.230 -16.603 1.00 52.22 95 HIS A C 1
ATOM 705 O O . HIS A 1 95 ? -5.140 -5.360 -16.821 1.00 52.22 95 HIS A O 1
ATOM 711 N N . GLY A 1 96 ? -5.537 -3.188 -16.382 1.00 50.22 96 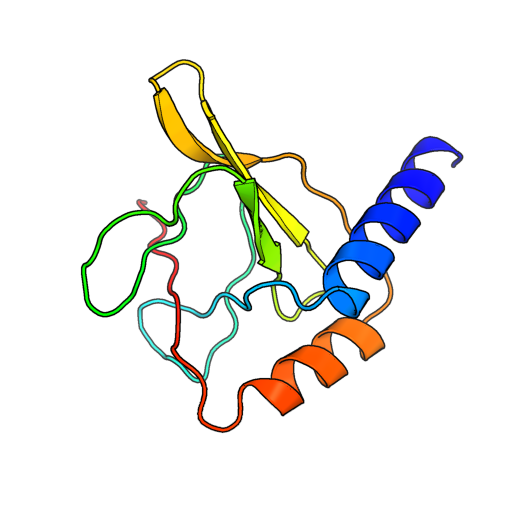GLY A N 1
ATOM 712 C CA . GLY A 1 96 ? -7.005 -3.238 -16.323 1.00 50.22 96 GLY A CA 1
ATOM 713 C C . GLY A 1 96 ? -7.644 -3.181 -14.920 1.00 50.22 96 GLY A C 1
ATOM 714 O O . GLY A 1 96 ? -8.869 -3.211 -14.834 1.00 50.22 96 GLY A O 1
ATOM 715 N N . ALA A 1 97 ? -6.879 -3.086 -13.824 1.00 51.56 97 ALA A N 1
ATOM 716 C CA . ALA A 1 97 ? -7.425 -3.148 -12.459 1.00 51.56 97 ALA A CA 1
ATOM 717 C C . ALA A 1 97 ? -7.817 -1.775 -11.866 1.00 51.56 97 ALA A C 1
ATOM 719 O O . ALA A 1 97 ? -7.337 -0.721 -12.290 1.00 51.56 97 ALA A O 1
ATOM 720 N N . LYS A 1 98 ? -8.708 -1.795 -10.857 1.00 51.88 98 LYS A N 1
ATOM 721 C CA . LYS A 1 98 ? -9.142 -0.610 -10.092 1.00 51.88 98 LYS A CA 1
ATOM 722 C C . LYS A 1 98 ? -7.935 0.086 -9.461 1.00 51.88 98 LYS A C 1
ATOM 724 O O . LYS A 1 98 ? -7.086 -0.544 -8.842 1.00 51.88 98 LYS A O 1
ATOM 729 N N . VAL A 1 99 ? -7.886 1.400 -9.634 1.00 54.06 99 VAL A N 1
ATOM 730 C CA . VAL A 1 99 ? -6.734 2.237 -9.311 1.00 54.06 99 VAL A CA 1
ATOM 731 C C . VAL A 1 99 ? -6.988 2.984 -7.997 1.00 54.06 99 VAL A C 1
ATOM 733 O O . VAL A 1 99 ? -7.996 3.679 -7.901 1.00 54.06 99 VAL A O 1
ATOM 736 N N . TYR A 1 100 ? -6.087 2.879 -7.017 1.00 61.06 100 TYR A N 1
ATOM 737 C CA . TYR A 1 100 ? -6.200 3.493 -5.680 1.00 61.06 100 TYR A CA 1
ATOM 738 C C . TYR A 1 100 ? -5.160 4.583 -5.509 1.00 61.06 100 TYR A C 1
ATOM 740 O O . TYR A 1 100 ? -4.009 4.351 -5.865 1.00 61.06 100 TYR A O 1
ATOM 748 N N . TYR A 1 101 ? -5.528 5.746 -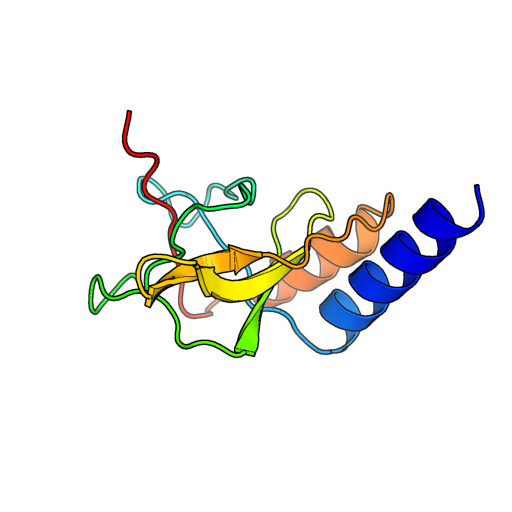4.971 1.00 60.91 101 TYR A N 1
ATOM 749 C CA . TYR A 1 101 ? -4.600 6.866 -4.934 1.00 60.91 101 TYR A CA 1
ATOM 750 C C . TYR A 1 101 ? -4.265 7.399 -3.550 1.00 60.91 101 TYR A C 1
ATOM 752 O O . TYR A 1 101 ? -5.045 7.326 -2.603 1.00 60.91 101 TYR A O 1
ATOM 760 N N . PHE A 1 102 ? -3.094 8.018 -3.499 1.00 61.19 102 PHE A N 1
ATOM 761 C CA . PHE A 1 102 ? -2.596 8.818 -2.396 1.00 61.19 102 PHE A CA 1
ATOM 762 C C . PHE A 1 102 ? -2.799 10.319 -2.658 1.00 61.19 102 PHE A C 1
ATOM 764 O O . PHE A 1 102 ? -2.506 10.796 -3.756 1.00 61.19 102 PHE A O 1
ATOM 771 N N . THR A 1 103 ? -3.254 11.066 -1.651 1.00 44.28 103 THR A N 1
ATOM 772 C CA . THR A 1 103 ? -3.169 12.534 -1.612 1.00 44.28 103 THR A CA 1
ATOM 773 C C . THR A 1 103 ? -2.183 12.931 -0.517 1.00 44.28 103 THR A C 1
ATOM 775 O O . THR A 1 103 ? -2.561 12.832 0.650 1.00 44.28 103 THR A O 1
ATOM 778 N N . PRO A 1 104 ? -0.969 13.405 -0.849 1.00 44.59 104 PRO A N 1
ATOM 779 C CA . PRO A 1 104 ? -0.141 14.072 0.141 1.00 44.59 104 PRO A CA 1
ATOM 780 C C . PRO A 1 104 ? -0.862 15.356 0.531 1.00 44.59 104 PRO A C 1
ATOM 782 O O . PRO A 1 104 ? -0.999 16.259 -0.298 1.00 44.59 104 PRO A O 1
ATOM 785 N N . GLN A 1 105 ? -1.362 15.431 1.762 1.00 41.59 105 G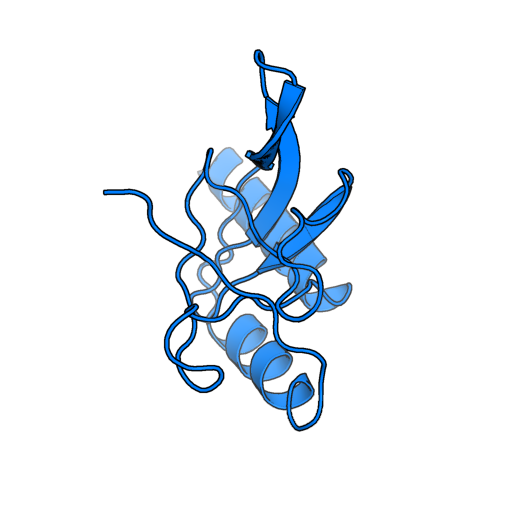LN A N 1
ATOM 786 C CA . GLN A 1 105 ? -1.644 16.733 2.349 1.00 41.59 105 GLN A CA 1
ATOM 787 C C . GLN A 1 105 ? -0.282 17.357 2.658 1.00 41.59 105 GLN A C 1
ATOM 789 O O . GLN A 1 105 ? 0.451 16.869 3.513 1.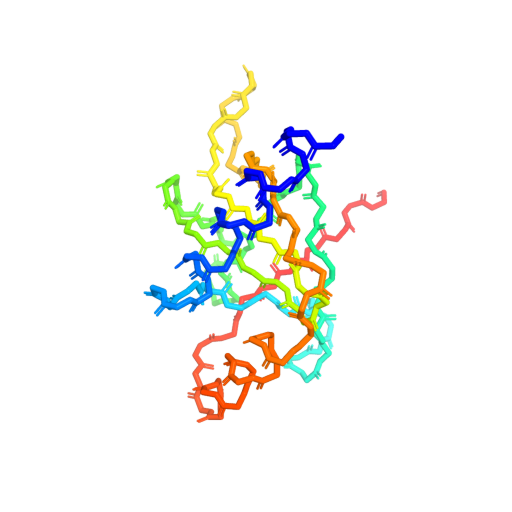00 41.59 105 GLN A O 1
ATOM 794 N N . LYS A 1 106 ? 0.091 18.365 1.865 1.00 35.81 106 LYS A N 1
ATOM 795 C CA . LYS A 1 106 ? 1.027 19.386 2.332 1.00 35.81 106 LYS A CA 1
ATOM 796 C C . LYS A 1 106 ? 0.306 20.285 3.322 1.00 35.81 106 LYS A C 1
ATOM 798 O O . LYS A 1 106 ? -0.885 20.567 3.056 1.00 35.81 106 LYS A O 1
#

Organism: NCBI:txid1304833

Foldseek 3Di:
DVVQVVLLVVLLVLLVVQAAFAAALVDLPHWDDADFPFFKAQNPPRDGDDFQHWYDTQQQKIFTFDQDPVRDTTTDPIGGNNDNVSSVVSVVVCPPPRYIHTDPDD

Radius of gyration: 13.06 Å; chains: 1; bounding box: 36×32×34 Å

Secondary structure (DSSP, 8-state):
-HHHHHHHHHHHHHHHHTPEEEEETTEEEEEPPP-TT--EEETTT-PBPPTT-EEE-SSSEEEEEEE-TT--EEEEEEEE-S-HHHHHHHHHHTTTPPPEEE----

Sequence (106 aa):
LVREKAQAEVAKARYKAGCTIVVAANSPRNLATLVEGDPVLDRTTKKPLPAGTVVCDGNGQTGVIVRDSQKQLVVGQMAFTGDRTLALEQIRKIHGAKVYYFTPQK